Protein AF-M1ED60-F1 (afdb_monomer_lite)

pLDDT: mean 84.51, std 19.67, range [34.22, 98.5]

Secondary structure (DSSP, 8-state):
-HHHHHHHHHTT---S--TT-TT----PPSS--------------S---------STTTT-EEEEEE--BHHHHHHHHHHT-SEEEEEE--TTBTTTTS--GGG-TTSS---EEEE-TTHHHHHTT--

Sequence (128 aa):
MVCIDLVAQGQGRGAYDLGPFPACSFAPAGAPQAVRVGSVRKLDEDGDACTDSLPYVCTGYDLYVTREPCAMCAMALVHSRVQRVFYGAPSPDGALGTRFRIHARPDLNHRFQVFRGVLEAQCRRLDP

InterPro domains:
  IPR002125 Cytidine and deoxycytidylate deaminase domain [PF14437] (63-119)
  IPR002125 Cytidine and deoxycytidylate deaminase domain [PS51747] (1-115)
  IPR016193 Cytidine deaminase-like [SSF53927] (51-126)

Structure (mmCIF, N/CA/C/O backbone):
data_AF-M1ED60-F1
#
_entry.id   AF-M1ED60-F1
#
loop_
_atom_site.group_PDB
_atom_site.id
_atom_site.type_symbol
_atom_site.label_atom_id
_atom_site.label_alt_id
_atom_site.label_comp_id
_atom_site.label_asym_id
_atom_site.label_entity_id
_atom_site.label_seq_id
_atom_site.pdbx_PDB_ins_code
_atom_site.Cartn_x
_atom_site.Cartn_y
_atom_site.Cartn_z
_atom_site.occupancy
_atom_site.B_iso_or_equiv
_atom_site.auth_seq_id
_atom_site.auth_comp_id
_atom_site.auth_asym_id
_atom_site.auth_atom_id
_atom_site.pdbx_PDB_model_num
ATOM 1 N N . MET A 1 1 ? 3.589 5.787 -5.439 1.00 84.44 1 MET A N 1
ATOM 2 C CA . MET A 1 1 ? 3.413 5.688 -3.969 1.00 84.44 1 MET A CA 1
ATOM 3 C C . MET A 1 1 ? 4.778 5.897 -3.333 1.00 84.44 1 MET A C 1
ATOM 5 O O . MET A 1 1 ? 5.710 5.265 -3.811 1.00 84.44 1 MET A O 1
ATOM 9 N N . VAL A 1 2 ? 4.902 6.759 -2.315 1.00 93.06 2 VAL A N 1
ATOM 10 C CA . VAL A 1 2 ? 6.200 7.203 -1.751 1.00 93.06 2 VAL A CA 1
ATOM 11 C C . VAL A 1 2 ? 7.140 6.040 -1.417 1.00 93.06 2 VAL A C 1
ATOM 13 O O . VAL A 1 2 ? 8.275 6.034 -1.870 1.00 93.06 2 VAL A O 1
ATOM 16 N N . CYS A 1 3 ? 6.669 5.010 -0.708 1.00 93.12 3 CYS A N 1
ATOM 17 C CA . CYS A 1 3 ? 7.531 3.885 -0.326 1.00 93.12 3 CYS A CA 1
ATOM 18 C C . CYS A 1 3 ? 7.997 3.016 -1.507 1.00 93.12 3 CYS A C 1
ATOM 20 O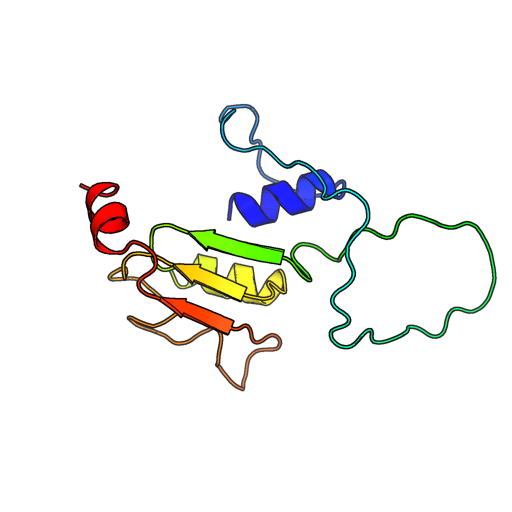 O . CYS A 1 3 ? 9.112 2.512 -1.467 1.00 93.12 3 CYS A O 1
ATOM 22 N N . ILE A 1 4 ? 7.193 2.861 -2.569 1.00 95.06 4 ILE A N 1
ATOM 23 C CA . ILE A 1 4 ? 7.623 2.128 -3.775 1.00 95.06 4 ILE A CA 1
ATOM 24 C C . ILE A 1 4 ? 8.729 2.908 -4.489 1.00 95.06 4 ILE A C 1
ATOM 26 O O . ILE A 1 4 ? 9.712 2.309 -4.912 1.00 95.06 4 ILE A O 1
ATOM 30 N N . ASP A 1 5 ? 8.578 4.232 -4.606 1.00 94.94 5 ASP A N 1
ATOM 31 C CA . ASP A 1 5 ? 9.588 5.068 -5.261 1.00 94.94 5 ASP A CA 1
ATOM 32 C C . ASP A 1 5 ? 10.882 5.126 -4.438 1.00 94.94 5 ASP A C 1
ATOM 34 O O . ASP A 1 5 ? 11.956 4.968 -5.000 1.00 94.94 5 ASP A O 1
ATOM 38 N N . LEU A 1 6 ? 10.787 5.205 -3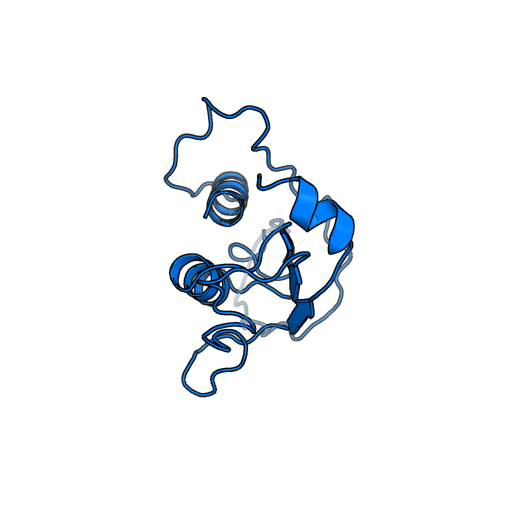.105 1.00 93.44 6 LEU A N 1
ATOM 39 C CA . LEU A 1 6 ? 11.931 5.107 -2.187 1.00 93.44 6 LEU A CA 1
ATOM 40 C C . LEU A 1 6 ? 12.730 3.809 -2.359 1.00 93.44 6 LEU A C 1
ATOM 42 O O . LEU A 1 6 ? 13.955 3.838 -2.453 1.00 93.44 6 LEU A O 1
ATOM 46 N N . VAL A 1 7 ? 12.042 2.665 -2.414 1.00 92.69 7 VAL A N 1
ATOM 47 C CA . VAL A 1 7 ? 12.695 1.368 -2.648 1.00 92.69 7 VAL A CA 1
ATOM 48 C C . VAL A 1 7 ? 13.332 1.335 -4.039 1.00 92.69 7 VAL A C 1
ATOM 50 O O . VAL A 1 7 ? 14.454 0.855 -4.187 1.00 92.69 7 VAL A O 1
ATOM 53 N N . ALA A 1 8 ? 12.657 1.887 -5.051 1.00 92.12 8 ALA A N 1
ATOM 54 C CA . ALA A 1 8 ? 13.208 1.995 -6.397 1.00 92.12 8 ALA A CA 1
ATOM 55 C C . ALA A 1 8 ? 14.470 2.881 -6.434 1.00 92.12 8 ALA A C 1
ATOM 57 O O . ALA A 1 8 ? 15.447 2.487 -7.065 1.00 92.12 8 ALA A O 1
ATOM 58 N N . GLN A 1 9 ? 14.498 4.009 -5.716 1.00 91.00 9 GLN A N 1
ATOM 59 C CA . GLN A 1 9 ? 15.684 4.866 -5.548 1.00 91.00 9 GLN A CA 1
ATOM 60 C C . GLN A 1 9 ? 16.849 4.125 -4.901 1.00 91.00 9 GLN A C 1
ATOM 62 O O . GLN A 1 9 ? 17.968 4.184 -5.409 1.00 91.00 9 GLN A O 1
ATOM 67 N N . GLY A 1 10 ? 16.577 3.324 -3.869 1.00 88.75 10 GLY A N 1
ATOM 68 C CA . GLY A 1 10 ? 17.569 2.431 -3.268 1.00 88.75 10 GLY A CA 1
ATOM 69 C C . GLY A 1 10 ? 18.152 1.378 -4.219 1.00 88.75 10 GLY A C 1
ATOM 70 O O . GLY A 1 10 ? 19.212 0.827 -3.942 1.00 88.75 10 GLY A O 1
ATOM 71 N N . GLN A 1 11 ? 17.483 1.113 -5.344 1.00 88.38 11 GLN A N 1
ATOM 72 C CA . GLN A 1 11 ? 17.899 0.179 -6.396 1.00 88.38 11 GLN A CA 1
ATOM 73 C C . GLN A 1 11 ? 18.418 0.905 -7.656 1.00 88.38 11 GLN A C 1
ATOM 75 O O . GLN A 1 11 ? 18.535 0.296 -8.720 1.00 88.38 11 GLN A O 1
ATOM 80 N N . GLY A 1 12 ? 18.695 2.213 -7.573 1.00 88.44 12 GLY A N 1
ATOM 81 C CA . GLY A 1 12 ? 19.171 3.024 -8.702 1.00 88.44 12 GLY A CA 1
ATOM 82 C C . GLY A 1 12 ? 18.094 3.367 -9.745 1.00 88.44 12 GLY A C 1
ATOM 83 O O . GLY A 1 12 ? 18.408 3.606 -10.914 1.00 88.44 12 GLY A O 1
ATOM 84 N N . ARG A 1 13 ? 16.815 3.342 -9.354 1.00 88.06 13 ARG A N 1
ATOM 85 C CA . ARG A 1 13 ? 15.625 3.703 -10.154 1.00 88.06 13 ARG A CA 1
ATOM 86 C C . ARG A 1 13 ? 14.804 4.783 -9.419 1.00 88.06 13 ARG A C 1
ATOM 88 O O . ARG A 1 13 ? 15.341 5.474 -8.572 1.00 88.06 13 ARG A O 1
ATOM 95 N N . GLY A 1 14 ? 13.520 4.951 -9.737 1.00 88.94 14 GLY A N 1
ATOM 96 C CA . GLY A 1 14 ? 12.641 5.950 -9.105 1.00 88.94 14 GLY A CA 1
ATOM 97 C C . GLY A 1 14 ? 12.495 7.227 -9.931 1.00 88.94 14 GLY A C 1
ATOM 98 O O . GLY A 1 14 ? 13.339 7.533 -10.772 1.00 88.94 14 GLY A O 1
ATOM 99 N N . ALA A 1 15 ? 11.377 7.924 -9.748 1.00 91.25 15 ALA A N 1
ATOM 100 C CA . ALA A 1 15 ? 11.005 9.063 -10.588 1.00 91.25 15 ALA A CA 1
ATOM 101 C C . ALA A 1 15 ? 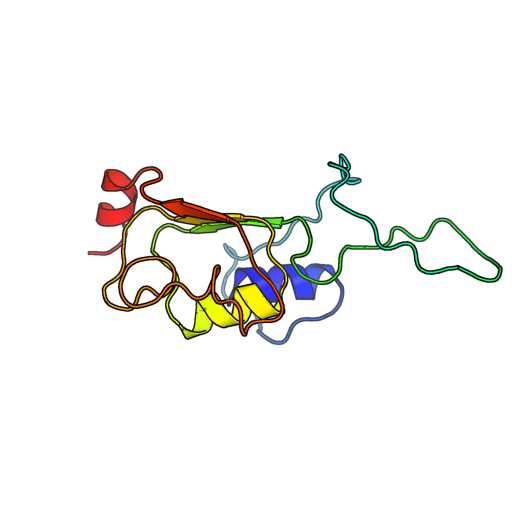10.674 10.335 -9.800 1.00 91.25 15 ALA A C 1
ATOM 103 O O . ALA A 1 15 ? 10.672 11.417 -10.384 1.00 91.25 15 ALA A O 1
ATOM 104 N N . TYR A 1 16 ? 10.353 10.226 -8.509 1.00 93.06 16 TYR A N 1
ATOM 105 C CA . TYR A 1 16 ? 9.886 11.361 -7.721 1.00 93.06 16 TYR A CA 1
ATOM 106 C C . TYR A 1 16 ? 11.026 11.997 -6.921 1.00 93.06 16 TYR A C 1
ATOM 108 O O . TYR A 1 16 ? 11.754 11.308 -6.212 1.00 93.06 16 TYR A O 1
ATOM 116 N N . ASP A 1 17 ? 11.157 13.321 -6.977 1.00 93.12 17 ASP A N 1
ATOM 117 C CA . ASP A 1 17 ? 12.121 14.035 -6.138 1.00 93.12 17 ASP A CA 1
ATOM 118 C C . ASP A 1 17 ? 11.628 14.100 -4.684 1.00 93.12 17 ASP A C 1
ATOM 120 O O . ASP A 1 17 ? 10.693 14.830 -4.346 1.00 93.12 17 ASP A O 1
ATOM 124 N N . LEU A 1 18 ? 12.258 13.302 -3.820 1.00 90.56 18 LEU A N 1
ATOM 125 C CA . LEU A 1 18 ? 11.965 13.243 -2.388 1.00 90.56 18 LEU A CA 1
ATOM 126 C C . LEU A 1 18 ? 12.831 14.198 -1.554 1.00 90.56 18 LEU A C 1
ATOM 128 O O . LEU A 1 18 ? 12.642 14.255 -0.341 1.00 90.56 18 LEU A O 1
ATOM 132 N N . GLY A 1 19 ? 13.725 14.980 -2.170 1.00 90.19 19 GLY A N 1
ATOM 133 C CA . GLY A 1 19 ? 14.575 15.960 -1.483 1.00 90.19 19 GLY A CA 1
ATOM 134 C C . GLY A 1 19 ? 13.818 16.932 -0.560 1.00 90.19 19 GLY A C 1
ATOM 135 O O . GLY A 1 19 ? 14.290 17.184 0.551 1.00 90.19 19 GLY A O 1
ATOM 136 N N . PRO A 1 20 ? 12.618 17.426 -0.931 1.00 95.88 20 PRO A N 1
ATOM 137 C CA . PRO A 1 20 ? 11.801 18.265 -0.051 1.00 95.88 20 PRO A CA 1
ATOM 138 C C . PRO A 1 20 ? 11.220 17.550 1.185 1.00 95.88 20 PRO A C 1
ATOM 140 O O . PRO A 1 20 ? 10.690 18.214 2.077 1.00 95.88 20 PRO A O 1
ATOM 143 N N . PHE A 1 21 ? 11.286 16.216 1.259 1.00 94.00 21 PHE A N 1
ATOM 144 C CA . PHE A 1 21 ? 10.624 15.399 2.280 1.00 94.00 21 PHE A CA 1
ATOM 145 C C . PHE A 1 21 ? 11.636 14.555 3.072 1.00 94.00 21 PHE A C 1
ATOM 147 O O . PHE A 1 21 ? 11.721 13.345 2.870 1.00 94.00 21 PHE A O 1
ATOM 154 N N . PRO A 1 22 ? 12.359 15.133 4.048 1.00 91.94 22 PRO A N 1
ATOM 155 C CA . PRO A 1 22 ? 13.442 14.439 4.758 1.00 91.94 22 PRO A CA 1
ATOM 156 C C . PRO A 1 22 ? 12.978 13.231 5.591 1.00 91.94 22 PRO A C 1
ATOM 158 O O . PRO A 1 22 ? 13.776 12.357 5.915 1.00 91.94 22 PRO A O 1
ATOM 161 N N . ALA A 1 23 ? 11.687 13.157 5.930 1.00 92.19 23 ALA A N 1
ATOM 162 C CA . ALA A 1 23 ? 11.095 11.991 6.589 1.00 92.19 23 ALA A CA 1
ATOM 163 C C . ALA A 1 23 ? 10.961 10.769 5.655 1.00 92.19 23 ALA A C 1
ATOM 165 O O . ALA A 1 23 ? 10.753 9.653 6.128 1.00 92.19 23 ALA A O 1
ATOM 166 N N . CYS A 1 24 ? 11.058 10.968 4.338 1.00 92.62 24 CYS A N 1
ATOM 167 C CA . CYS A 1 24 ? 11.040 9.909 3.339 1.00 92.62 24 CYS A CA 1
ATOM 168 C C . CYS A 1 24 ? 12.474 9.442 3.092 1.00 92.62 24 CYS A C 1
ATOM 170 O O . CYS A 1 24 ? 13.191 10.023 2.283 1.00 92.62 24 CYS A O 1
ATOM 172 N N . SER A 1 25 ? 12.897 8.388 3.782 1.00 90.25 25 SER A N 1
ATOM 173 C CA . SER A 1 25 ? 14.223 7.802 3.605 1.00 90.25 25 SER A CA 1
ATOM 174 C C . SER A 1 25 ? 14.134 6.299 3.376 1.00 90.25 25 SER A C 1
ATOM 176 O O . SER A 1 25 ? 13.168 5.636 3.762 1.00 90.25 25 SER A O 1
ATOM 178 N N . PHE A 1 26 ? 15.151 5.761 2.712 1.00 88.38 26 PHE A N 1
ATOM 179 C CA . PHE A 1 26 ? 15.305 4.333 2.494 1.00 88.38 26 PHE A CA 1
ATOM 180 C C . PHE A 1 26 ? 16.674 3.903 3.003 1.00 88.38 26 PHE A C 1
ATOM 182 O O . PHE A 1 26 ? 17.697 4.440 2.584 1.00 88.38 26 PHE A O 1
ATOM 189 N N . ALA A 1 27 ? 16.677 2.921 3.898 1.00 84.50 27 ALA A N 1
ATOM 190 C CA . ALA A 1 27 ? 17.874 2.192 4.272 1.00 84.50 27 ALA A CA 1
ATOM 191 C C . ALA A 1 27 ? 17.750 0.783 3.678 1.00 84.50 27 ALA A C 1
ATOM 193 O O . ALA A 1 27 ? 16.769 0.094 3.986 1.00 84.50 27 ALA A O 1
ATOM 194 N N . PRO A 1 28 ? 18.689 0.341 2.824 1.00 72.44 28 PRO A N 1
ATOM 195 C CA . PRO A 1 28 ? 18.692 -1.039 2.373 1.00 72.44 28 PRO A CA 1
ATOM 196 C C . PRO A 1 28 ? 18.822 -1.947 3.597 1.00 72.44 28 PRO A C 1
ATOM 198 O O . PRO A 1 28 ? 19.605 -1.678 4.512 1.00 72.44 28 PRO A O 1
ATOM 201 N N . ALA A 1 29 ? 18.026 -3.013 3.632 1.00 65.38 29 ALA A N 1
ATOM 202 C CA . ALA A 1 29 ? 18.222 -4.043 4.635 1.00 65.38 29 ALA A CA 1
ATOM 203 C C . ALA A 1 29 ? 19.632 -4.621 4.444 1.00 65.38 29 ALA A C 1
ATOM 205 O O . ALA A 1 29 ? 19.982 -5.027 3.336 1.00 65.38 29 ALA A O 1
ATOM 206 N N . GLY A 1 30 ? 20.439 -4.657 5.510 1.00 59.34 30 GLY A N 1
ATOM 207 C CA . GLY A 1 30 ? 21.642 -5.490 5.523 1.00 59.34 30 GLY A CA 1
ATOM 208 C C . GLY A 1 30 ? 21.266 -6.933 5.167 1.00 59.34 30 GLY A C 1
ATOM 209 O O . GLY A 1 30 ? 20.148 -7.342 5.477 1.00 59.34 30 GLY A O 1
ATOM 210 N N . ALA A 1 31 ? 22.173 -7.639 4.479 1.00 49.31 31 ALA A N 1
ATOM 211 C CA . ALA A 1 31 ? 22.026 -8.976 3.888 1.00 49.31 31 ALA A CA 1
ATOM 212 C C . ALA A 1 31 ? 20.753 -9.750 4.313 1.00 49.31 31 ALA A C 1
ATOM 214 O O . ALA A 1 31 ? 20.585 -10.057 5.498 1.00 49.31 31 ALA A O 1
ATOM 215 N N . PRO A 1 32 ? 19.855 -10.098 3.373 1.00 51.56 32 PRO A N 1
ATOM 216 C CA . PRO A 1 32 ? 18.532 -10.613 3.698 1.00 51.56 32 PRO A CA 1
ATOM 217 C C . PRO A 1 32 ? 18.616 -11.872 4.567 1.00 51.56 32 PRO A C 1
ATOM 219 O O . PRO A 1 32 ? 19.179 -12.892 4.162 1.00 51.56 32 PRO A O 1
ATOM 222 N N . GLN A 1 33 ? 17.977 -11.842 5.739 1.00 47.88 33 GLN A N 1
ATOM 223 C CA . GLN A 1 33 ? 17.638 -13.057 6.476 1.00 47.88 33 GLN A CA 1
ATOM 224 C C . GLN A 1 33 ? 16.533 -13.762 5.677 1.00 47.88 33 GLN A C 1
ATOM 226 O O . GLN A 1 33 ? 15.341 -13.520 5.852 1.00 47.88 33 GLN A O 1
ATOM 231 N N . ALA A 1 34 ? 16.959 -14.540 4.683 1.00 45.19 34 ALA A N 1
ATOM 232 C CA . ALA A 1 34 ? 16.112 -15.128 3.662 1.00 45.19 34 ALA A CA 1
ATOM 233 C C . ALA A 1 34 ? 15.048 -16.053 4.273 1.00 45.19 34 ALA A C 1
ATOM 235 O O . ALA A 1 34 ? 15.283 -17.242 4.495 1.00 45.19 34 ALA A O 1
ATOM 236 N N . VAL 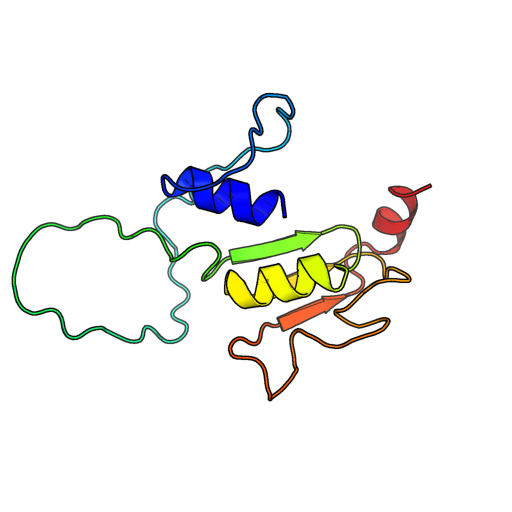A 1 35 ? 13.833 -15.540 4.470 1.00 45.97 35 VAL A N 1
ATOM 237 C CA . VAL A 1 35 ? 12.648 -16.395 4.522 1.00 45.97 35 VAL A CA 1
ATOM 238 C C . VAL A 1 35 ? 12.416 -16.886 3.095 1.00 45.97 35 VAL A C 1
ATOM 240 O O . VAL A 1 35 ? 11.965 -16.143 2.224 1.00 45.97 35 VAL A O 1
ATOM 243 N N . ARG A 1 36 ? 12.798 -18.141 2.831 1.00 46.25 36 ARG A N 1
ATOM 244 C CA . ARG A 1 36 ? 12.664 -18.794 1.522 1.00 46.25 36 ARG A CA 1
ATOM 245 C C . ARG A 1 36 ? 11.189 -18.982 1.161 1.00 46.25 36 ARG A C 1
ATOM 247 O O . ARG A 1 36 ? 10.611 -20.030 1.431 1.00 46.25 36 ARG A O 1
ATOM 254 N N . VAL A 1 37 ? 10.597 -18.000 0.489 1.00 42.38 37 VAL A N 1
ATOM 255 C CA . VAL A 1 37 ? 9.347 -18.189 -0.255 1.00 42.38 37 VAL A CA 1
ATOM 256 C C . VAL A 1 37 ? 9.698 -18.270 -1.738 1.00 42.38 37 VAL A C 1
ATOM 258 O O . VAL A 1 37 ? 10.001 -17.260 -2.360 1.00 42.38 37 VAL A O 1
ATOM 261 N N . GLY A 1 38 ? 9.713 -19.497 -2.271 1.00 45.69 38 GLY A N 1
ATOM 262 C CA . GLY A 1 38 ? 9.678 -19.807 -3.706 1.00 45.69 38 GLY A CA 1
ATOM 263 C C . GLY A 1 38 ? 10.599 -18.980 -4.609 1.00 45.69 38 GLY A C 1
ATOM 264 O O . GLY A 1 38 ? 10.116 -18.202 -5.425 1.00 45.69 38 GLY A O 1
ATOM 265 N N . SER A 1 39 ? 11.917 -19.179 -4.513 1.00 42.28 39 SER A N 1
ATOM 266 C CA . SER A 1 39 ? 12.842 -18.717 -5.556 1.00 42.28 39 SER A CA 1
ATOM 267 C C . SER A 1 39 ? 12.570 -19.514 -6.835 1.00 42.28 39 SER A C 1
ATOM 269 O O . SER A 1 39 ? 12.864 -20.708 -6.906 1.00 42.28 39 SER A O 1
ATOM 271 N N . VAL A 1 40 ? 11.994 -18.862 -7.846 1.00 42.81 40 VAL A N 1
ATOM 272 C CA . VAL A 1 40 ? 12.102 -19.334 -9.229 1.00 42.81 40 VAL A CA 1
ATOM 273 C C . VAL A 1 40 ? 13.562 -19.125 -9.614 1.00 42.81 40 VAL A C 1
ATOM 275 O O . VAL A 1 40 ? 13.980 -17.999 -9.878 1.00 42.81 40 VAL A O 1
ATOM 278 N N . ARG A 1 41 ? 14.359 -20.195 -9.562 1.00 40.69 41 ARG A N 1
ATOM 279 C CA . ARG A 1 41 ? 15.736 -20.169 -10.057 1.00 40.69 41 ARG A CA 1
ATOM 280 C C . ARG A 1 41 ? 15.681 -19.961 -11.564 1.00 40.69 41 ARG A C 1
ATOM 282 O O . ARG A 1 41 ? 15.086 -20.771 -12.274 1.00 40.69 41 ARG A O 1
ATOM 289 N N . LYS A 1 42 ? 16.283 -18.875 -12.039 1.00 38.72 42 LYS A N 1
ATOM 290 C CA . LYS A 1 42 ? 16.723 -18.802 -13.428 1.00 38.72 42 LYS A CA 1
ATOM 291 C C . LYS A 1 42 ? 17.875 -19.806 -13.554 1.00 38.72 42 LYS A C 1
ATOM 293 O O . LYS A 1 42 ? 18.684 -19.919 -12.639 1.00 38.72 42 LYS A O 1
ATOM 298 N N . LEU A 1 43 ? 17.868 -20.617 -14.608 1.00 41.91 43 LEU A N 1
ATOM 299 C CA . LEU A 1 43 ? 19.039 -21.408 -14.976 1.00 41.91 43 LEU A CA 1
ATOM 300 C C . LEU A 1 43 ? 20.091 -20.403 -15.450 1.00 41.91 43 LEU A C 1
ATOM 302 O O . LEU A 1 43 ? 19.917 -19.795 -16.504 1.00 41.91 43 LEU A O 1
ATOM 306 N N . ASP A 1 44 ? 21.092 -20.164 -14.611 1.00 45.31 44 ASP A N 1
ATOM 307 C CA . ASP A 1 44 ? 22.246 -19.338 -14.937 1.00 45.31 44 ASP A CA 1
ATOM 308 C C . ASP A 1 44 ? 23.226 -20.199 -15.749 1.00 45.31 44 ASP A C 1
ATOM 310 O O . ASP A 1 44 ? 23.692 -21.229 -15.258 1.00 45.31 44 ASP A O 1
ATOM 314 N N . GLU A 1 45 ? 23.516 -19.798 -16.989 1.00 45.25 45 GLU A N 1
ATOM 315 C CA . GLU A 1 45 ? 24.728 -20.224 -17.694 1.00 45.25 45 GLU A CA 1
ATOM 316 C C . GLU A 1 45 ? 25.816 -19.166 -17.453 1.00 45.25 45 GLU A C 1
ATOM 318 O O . GLU A 1 45 ? 25.648 -17.996 -17.789 1.00 45.25 45 GLU A O 1
ATOM 323 N N . ASP A 1 46 ? 26.891 -19.638 -16.817 1.00 39.72 46 ASP A N 1
ATOM 324 C CA . ASP A 1 46 ? 28.273 -19.153 -16.794 1.00 39.72 46 ASP A CA 1
ATOM 325 C C . ASP A 1 46 ? 28.591 -17.697 -16.393 1.00 39.72 46 ASP A C 1
ATOM 327 O O . ASP A 1 46 ? 28.589 -16.773 -17.201 1.00 39.72 46 ASP A O 1
ATOM 331 N N . GLY A 1 47 ? 29.113 -17.566 -15.165 1.00 42.44 47 GLY A N 1
ATOM 332 C CA . GLY A 1 47 ? 30.313 -16.762 -14.906 1.00 42.44 47 GLY A CA 1
ATOM 333 C C . GLY A 1 47 ? 30.136 -15.391 -14.238 1.00 42.44 47 GLY A C 1
ATOM 334 O O . GLY A 1 47 ? 29.597 -14.463 -14.824 1.00 42.44 47 GLY A O 1
ATOM 335 N N . ASP A 1 48 ? 30.782 -15.277 -13.072 1.00 34.22 48 ASP A N 1
ATOM 336 C CA . ASP A 1 48 ? 31.297 -14.067 -12.404 1.00 34.22 48 ASP A CA 1
ATOM 337 C C . ASP A 1 48 ? 30.537 -13.544 -11.166 1.00 34.22 48 ASP A C 1
ATOM 339 O O . ASP A 1 48 ? 29.325 -13.370 -11.158 1.00 34.22 48 ASP A O 1
ATOM 343 N N . ALA A 1 49 ? 31.339 -13.346 -10.115 1.00 40.28 49 ALA A N 1
ATOM 344 C CA . ALA A 1 49 ? 31.158 -12.664 -8.834 1.00 40.28 49 ALA A CA 1
ATOM 345 C C . ALA A 1 49 ? 29.778 -12.649 -8.132 1.00 40.28 49 ALA A C 1
ATOM 347 O O . ALA A 1 49 ? 28.744 -12.279 -8.676 1.00 40.28 49 ALA A O 1
ATOM 348 N N . CYS A 1 50 ? 29.812 -12.923 -6.821 1.00 47.00 50 CYS A N 1
ATOM 349 C CA . CYS A 1 50 ? 28.776 -12.609 -5.831 1.00 47.00 50 CYS A CA 1
ATOM 350 C C . CYS A 1 50 ? 28.326 -11.137 -5.939 1.00 47.00 50 CYS A C 1
ATOM 352 O O . CYS A 1 50 ? 28.822 -10.264 -5.228 1.00 47.00 50 CYS A O 1
ATOM 354 N N . THR A 1 51 ? 27.410 -10.852 -6.860 1.00 49.75 51 THR A N 1
ATOM 355 C CA . THR A 1 51 ? 26.791 -9.541 -6.992 1.00 49.75 51 THR A CA 1
ATOM 356 C C . THR A 1 51 ? 25.550 -9.603 -6.125 1.00 49.75 51 THR A C 1
ATOM 358 O O . THR A 1 51 ? 24.641 -10.386 -6.392 1.00 49.75 51 THR A O 1
ATOM 361 N N . ASP A 1 52 ? 25.567 -8.839 -5.040 1.00 58.00 52 ASP A N 1
ATOM 362 C CA . ASP A 1 52 ? 24.477 -8.656 -4.086 1.00 58.00 52 ASP A CA 1
ATOM 363 C C . ASP A 1 52 ? 23.190 -8.254 -4.834 1.00 58.00 52 ASP A C 1
ATOM 365 O O . ASP A 1 52 ? 22.957 -7.087 -5.153 1.00 58.00 52 ASP A O 1
ATOM 369 N N . SER A 1 53 ? 22.398 -9.246 -5.253 1.00 69.88 53 SER A N 1
ATOM 370 C CA . SER A 1 53 ? 21.248 -9.033 -6.126 1.00 69.88 53 SER A CA 1
ATOM 371 C C . SER A 1 53 ? 20.109 -8.447 -5.299 1.00 69.88 53 SER A C 1
ATOM 373 O O . SER A 1 53 ? 19.360 -9.181 -4.646 1.00 69.88 53 SER A O 1
ATOM 375 N N . LEU A 1 54 ? 19.983 -7.120 -5.311 1.00 72.62 54 LEU A N 1
ATOM 376 C CA . LEU A 1 54 ? 18.852 -6.436 -4.692 1.00 72.62 54 LEU A CA 1
ATOM 377 C C . LEU A 1 54 ? 17.527 -7.009 -5.237 1.00 72.62 54 LEU A C 1
ATOM 379 O O . LEU A 1 54 ? 17.422 -7.315 -6.431 1.00 72.62 54 LEU A O 1
ATOM 383 N N . PRO A 1 55 ? 16.502 -7.174 -4.384 1.00 83.44 55 PRO A N 1
ATOM 384 C CA . PRO A 1 55 ? 15.220 -7.719 -4.808 1.00 83.44 55 PRO A CA 1
ATOM 385 C C . PRO A 1 55 ? 14.554 -6.810 -5.845 1.00 83.44 55 PRO A C 1
ATOM 387 O O . PRO A 1 55 ? 14.732 -5.597 -5.836 1.00 83.44 55 PRO A O 1
ATOM 390 N N . TYR A 1 56 ? 13.727 -7.385 -6.721 1.00 84.94 56 TYR A N 1
ATOM 391 C CA . TYR A 1 56 ? 12.951 -6.597 -7.680 1.00 84.94 56 TYR A CA 1
ATOM 392 C C . TYR A 1 56 ? 11.929 -5.712 -6.952 1.00 84.94 56 TYR A C 1
ATOM 394 O O . TYR A 1 56 ? 10.926 -6.219 -6.436 1.00 84.94 56 TYR A O 1
ATOM 402 N N . VAL A 1 57 ? 12.165 -4.397 -6.932 1.00 90.88 57 VAL A N 1
ATOM 403 C CA . VAL A 1 57 ? 11.296 -3.388 -6.306 1.00 90.88 57 VAL A CA 1
ATOM 404 C C . VAL A 1 57 ? 10.928 -3.818 -4.877 1.00 90.88 57 VAL A C 1
ATOM 406 O O . VAL A 1 57 ? 11.822 -3.998 -4.058 1.00 90.88 57 VAL A O 1
ATOM 409 N N . CYS A 1 58 ? 9.650 -4.046 -4.559 1.00 93.56 58 CYS A N 1
ATOM 410 C CA . CYS A 1 58 ? 9.192 -4.366 -3.205 1.00 93.56 58 CYS A CA 1
ATOM 411 C C . CYS A 1 58 ? 9.035 -5.875 -2.954 1.00 93.56 58 CYS A C 1
ATOM 413 O O . CYS A 1 58 ? 8.328 -6.272 -2.024 1.00 93.56 58 CYS A O 1
ATOM 415 N N . THR A 1 59 ? 9.670 -6.729 -3.759 1.00 92.56 59 THR A N 1
ATOM 416 C CA . THR A 1 59 ? 9.609 -8.182 -3.553 1.00 92.56 59 THR A CA 1
ATOM 417 C C . THR A 1 59 ? 10.203 -8.547 -2.190 1.00 92.56 59 THR A C 1
ATOM 419 O O . THR A 1 59 ? 11.348 -8.213 -1.902 1.00 92.56 59 THR A O 1
ATOM 422 N N . GLY A 1 60 ? 9.423 -9.234 -1.349 1.00 89.62 60 GLY A N 1
ATOM 423 C CA . GLY A 1 60 ? 9.835 -9.623 0.009 1.00 89.62 60 GLY A CA 1
ATOM 424 C C . GLY A 1 60 ? 9.707 -8.521 1.068 1.00 89.62 60 GLY A C 1
ATOM 425 O O . GLY A 1 60 ? 10.084 -8.746 2.212 1.00 89.62 60 GLY A O 1
ATOM 426 N N . TYR A 1 61 ? 9.171 -7.349 0.712 1.00 93.06 61 TYR A N 1
ATOM 427 C CA . TYR A 1 61 ? 8.899 -6.279 1.670 1.00 93.06 61 TYR A CA 1
ATOM 428 C C . TYR A 1 61 ? 7.495 -6.386 2.261 1.00 93.06 61 TYR A C 1
ATOM 430 O O . TYR A 1 61 ? 6.531 -6.755 1.579 1.00 93.06 61 TYR A O 1
ATOM 438 N N . ASP A 1 62 ? 7.386 -5.943 3.512 1.00 96.25 62 ASP A N 1
ATOM 439 C CA . ASP A 1 62 ? 6.122 -5.720 4.199 1.00 96.25 62 ASP A CA 1
ATOM 440 C C . ASP A 1 62 ? 5.834 -4.227 4.302 1.00 96.25 62 ASP A C 1
ATOM 442 O O . ASP A 1 62 ? 6.688 -3.438 4.709 1.00 96.25 62 ASP A O 1
ATOM 446 N N . LEU A 1 63 ? 4.611 -3.839 3.959 1.00 96.56 63 LEU A N 1
ATOM 447 C CA . LEU A 1 63 ? 4.157 -2.463 4.078 1.00 96.56 63 LEU A CA 1
ATOM 448 C C . LEU A 1 63 ? 3.323 -2.281 5.342 1.00 96.56 63 LEU A C 1
ATOM 450 O O . LEU A 1 63 ? 2.310 -2.954 5.513 1.00 96.56 63 LEU A O 1
ATOM 454 N N . TYR A 1 64 ? 3.685 -1.290 6.152 1.00 97.00 64 TYR A N 1
ATOM 455 C CA . TYR A 1 64 ? 2.871 -0.791 7.256 1.00 97.00 64 TYR A CA 1
ATOM 456 C C . TYR A 1 64 ? 2.366 0.604 6.901 1.00 97.00 64 TYR A C 1
ATOM 458 O O . TYR A 1 64 ? 3.151 1.486 6.558 1.00 97.00 64 TYR A O 1
ATOM 466 N N . VAL A 1 65 ? 1.052 0.806 6.953 1.00 96.88 65 VAL A N 1
ATOM 467 C CA . VAL A 1 65 ? 0.419 2.080 6.605 1.00 96.88 65 VAL A CA 1
ATOM 468 C C . VAL A 1 65 ? -0.713 2.393 7.578 1.00 96.88 65 VAL A C 1
ATOM 470 O O . VAL A 1 65 ? -1.422 1.512 8.048 1.00 96.88 65 VAL A O 1
ATOM 473 N N . THR A 1 66 ? -0.899 3.658 7.930 1.00 96.56 66 THR A N 1
ATOM 474 C CA . THR A 1 66 ? -1.906 4.044 8.931 1.00 96.56 66 THR A CA 1
ATOM 475 C C . THR A 1 66 ? -3.333 3.927 8.397 1.00 96.56 66 THR A C 1
ATOM 477 O O . THR A 1 66 ? -4.232 3.539 9.142 1.00 96.56 66 THR A O 1
ATOM 480 N N . ARG A 1 67 ? -3.547 4.200 7.105 1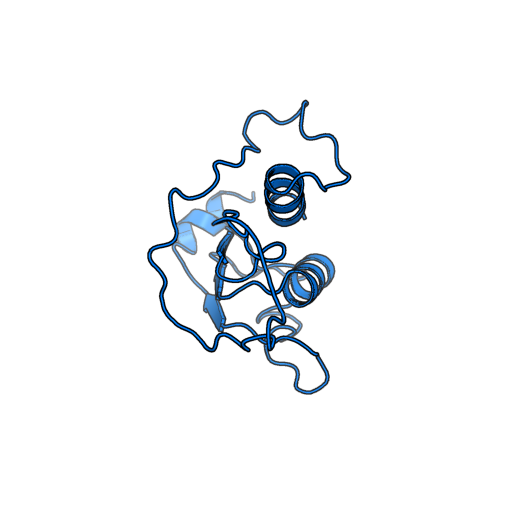.00 95.88 67 ARG A N 1
ATOM 481 C CA . ARG A 1 67 ? -4.847 4.099 6.429 1.00 95.88 67 ARG A CA 1
ATOM 482 C C . ARG A 1 67 ? -4.858 3.051 5.331 1.00 95.88 67 ARG A C 1
ATOM 484 O O . ARG A 1 67 ? -3.847 2.792 4.684 1.00 95.88 67 ARG A O 1
ATOM 491 N N . GLU A 1 68 ? -6.033 2.485 5.093 1.00 97.75 68 GLU A N 1
ATOM 492 C CA . GLU A 1 68 ? -6.251 1.548 4.000 1.00 97.75 68 GLU A CA 1
ATOM 493 C C . GLU A 1 68 ? -5.888 2.175 2.634 1.00 97.75 68 GLU A C 1
ATOM 495 O O . GLU A 1 68 ? -6.412 3.239 2.289 1.00 97.75 68 GLU A O 1
ATOM 500 N N . PRO A 1 69 ? -5.030 1.517 1.830 1.00 97.69 69 PRO A N 1
ATOM 501 C CA . PRO A 1 69 ? -4.674 1.971 0.489 1.00 97.69 69 PRO A CA 1
ATOM 502 C C . PRO A 1 69 ? -5.884 2.097 -0.441 1.00 97.69 69 PRO A C 1
ATOM 504 O O . PRO A 1 69 ? -6.693 1.173 -0.551 1.00 97.69 69 PRO A O 1
ATOM 507 N N . CYS A 1 70 ? -5.967 3.213 -1.169 1.00 97.31 70 CYS A N 1
ATOM 508 C CA . CYS A 1 70 ? -6.956 3.402 -2.230 1.00 97.31 70 CYS A CA 1
ATOM 509 C C . CYS A 1 70 ? -6.655 2.531 -3.462 1.00 97.31 70 CYS A C 1
ATOM 511 O O . CYS A 1 70 ? -5.606 1.889 -3.537 1.00 97.31 70 CYS A O 1
ATOM 513 N N . ALA A 1 71 ? -7.542 2.539 -4.462 1.00 97.44 71 ALA A N 1
ATOM 514 C CA . ALA A 1 71 ? -7.390 1.726 -5.676 1.00 97.44 71 ALA A CA 1
ATOM 515 C C . ALA A 1 71 ? -6.047 1.948 -6.400 1.00 97.44 71 ALA A C 1
ATOM 517 O O . ALA A 1 71 ? -5.396 0.979 -6.790 1.00 97.44 71 ALA A O 1
ATOM 518 N N . MET A 1 72 ? -5.593 3.203 -6.509 1.00 97.44 72 MET A N 1
ATOM 519 C CA . MET A 1 72 ? -4.298 3.537 -7.115 1.00 97.44 72 MET A CA 1
ATOM 520 C C . MET A 1 72 ? -3.136 2.898 -6.343 1.00 97.44 72 MET A C 1
ATOM 522 O O . MET A 1 72 ? -2.286 2.230 -6.931 1.00 97.44 72 MET A O 1
ATOM 526 N N . CYS A 1 73 ? -3.106 3.069 -5.020 1.00 97.38 73 CYS A N 1
ATOM 527 C CA . CYS A 1 73 ? -2.044 2.523 -4.177 1.00 97.38 73 CYS A CA 1
ATOM 528 C C . CYS A 1 73 ? -2.080 0.989 -4.138 1.00 97.38 73 CYS A C 1
ATOM 530 O O . CYS A 1 73 ? -1.037 0.346 -4.221 1.00 97.38 73 CYS A O 1
ATOM 532 N N . ALA A 1 74 ? -3.270 0.394 -4.070 1.00 97.75 74 ALA A N 1
ATOM 533 C CA . ALA A 1 74 ? -3.450 -1.050 -4.093 1.00 97.75 74 ALA A CA 1
ATOM 534 C C . ALA A 1 74 ? -2.970 -1.676 -5.414 1.00 97.75 74 ALA A C 1
ATOM 536 O O . ALA A 1 74 ? -2.282 -2.693 -5.378 1.00 97.75 74 ALA A O 1
ATOM 537 N N . MET A 1 75 ? -3.246 -1.060 -6.570 1.00 97.69 75 MET A N 1
ATOM 538 C CA . MET A 1 75 ? -2.695 -1.531 -7.849 1.00 97.69 75 MET A CA 1
ATOM 539 C C . MET A 1 75 ? -1.182 -1.328 -7.943 1.00 97.69 75 MET A C 1
ATOM 541 O O . MET A 1 75 ? -0.481 -2.211 -8.435 1.00 97.69 75 MET A O 1
ATOM 545 N N . ALA A 1 76 ? -0.648 -0.221 -7.419 1.00 97.06 76 ALA A N 1
ATOM 546 C CA . ALA A 1 76 ? 0.800 -0.023 -7.356 1.00 97.06 76 ALA A CA 1
ATOM 547 C C . ALA A 1 76 ? 1.494 -1.145 -6.558 1.00 97.06 76 ALA A C 1
ATOM 549 O O . ALA A 1 76 ? 2.548 -1.621 -6.970 1.00 97.06 76 ALA A O 1
ATOM 550 N N . LEU A 1 77 ? 0.871 -1.619 -5.473 1.00 97.50 77 LEU A N 1
ATOM 551 C CA . LEU A 1 77 ? 1.360 -2.740 -4.660 1.00 97.50 77 LEU A CA 1
ATOM 552 C C . LEU A 1 77 ? 1.335 -4.087 -5.391 1.00 97.50 77 LEU A C 1
ATOM 554 O O . LEU A 1 77 ? 2.245 -4.900 -5.220 1.00 97.50 77 LEU A O 1
ATOM 558 N N . VAL A 1 78 ? 0.325 -4.318 -6.236 1.00 97.38 78 VAL A N 1
ATOM 559 C CA . VAL A 1 78 ? 0.291 -5.481 -7.139 1.00 97.38 78 VAL A CA 1
ATOM 560 C C . VAL A 1 78 ? 1.486 -5.434 -8.096 1.00 97.38 78 VAL A C 1
ATOM 562 O O . VAL A 1 78 ? 2.191 -6.430 -8.246 1.00 97.38 78 VAL A O 1
ATOM 565 N N . HIS A 1 79 ? 1.755 -4.276 -8.705 1.00 96.00 79 HIS A N 1
ATOM 566 C CA . HIS A 1 79 ? 2.860 -4.115 -9.654 1.00 96.00 79 HIS A CA 1
ATOM 567 C C . HIS A 1 79 ? 4.250 -4.159 -9.000 1.00 96.00 79 HIS A C 1
ATOM 569 O O . HIS A 1 79 ? 5.186 -4.657 -9.623 1.00 96.00 79 HIS A O 1
ATOM 575 N N . SER A 1 80 ? 4.392 -3.706 -7.750 1.00 95.38 80 SER A N 1
ATOM 576 C CA . SER A 1 80 ? 5.667 -3.742 -7.017 1.00 95.38 80 SER A CA 1
ATOM 577 C C . SER A 1 80 ? 5.961 -5.073 -6.317 1.00 95.38 80 SER A C 1
ATOM 579 O O . SER A 1 80 ? 7.040 -5.227 -5.748 1.00 95.38 80 SER A O 1
ATOM 581 N N . ARG A 1 81 ? 5.026 -6.031 -6.370 1.00 96.00 81 ARG A N 1
ATOM 582 C CA . ARG A 1 81 ? 5.131 -7.375 -5.777 1.00 96.00 81 ARG A CA 1
ATOM 583 C C . ARG A 1 81 ? 5.373 -7.401 -4.264 1.00 96.00 81 ARG A C 1
ATOM 585 O O . ARG A 1 81 ? 6.106 -8.253 -3.764 1.00 96.00 81 ARG A O 1
ATOM 592 N N . VAL A 1 82 ? 4.715 -6.500 -3.531 1.00 95.94 82 VAL A N 1
ATOM 593 C CA . VAL A 1 82 ? 4.754 -6.488 -2.056 1.00 95.94 82 VAL A CA 1
ATOM 594 C C . VAL A 1 82 ? 4.345 -7.847 -1.475 1.00 95.94 82 VAL A C 1
ATOM 596 O O . VAL A 1 82 ? 3.471 -8.521 -2.026 1.00 95.94 82 VAL A O 1
ATOM 599 N N . GLN A 1 83 ? 4.940 -8.261 -0.356 1.00 95.94 83 GLN A N 1
ATOM 600 C CA . GLN A 1 83 ? 4.619 -9.547 0.263 1.00 95.94 83 GLN A CA 1
ATOM 601 C C . GLN A 1 83 ? 3.372 -9.461 1.150 1.00 95.94 83 GLN A C 1
ATOM 603 O O . GLN A 1 83 ? 2.447 -10.273 1.024 1.00 95.94 83 GLN A O 1
ATOM 608 N N . ARG A 1 84 ? 3.348 -8.483 2.062 1.00 97.69 84 ARG A N 1
ATOM 609 C CA . ARG A 1 84 ? 2.264 -8.289 3.033 1.00 97.69 84 ARG A CA 1
ATOM 610 C C . ARG A 1 84 ? 1.978 -6.810 3.235 1.00 97.69 84 ARG A C 1
ATOM 612 O O . ARG A 1 84 ? 2.871 -5.973 3.141 1.00 97.69 84 ARG A O 1
ATOM 619 N N . VAL A 1 85 ? 0.724 -6.498 3.538 1.00 98.31 85 VAL A N 1
ATOM 620 C CA . VAL A 1 85 ? 0.280 -5.142 3.859 1.00 98.31 85 VAL A CA 1
ATOM 621 C C . VAL A 1 85 ? -0.474 -5.158 5.178 1.00 98.31 85 VAL A C 1
ATOM 623 O O . VAL A 1 85 ? -1.443 -5.895 5.342 1.00 98.31 85 VAL A O 1
ATOM 626 N N . PHE A 1 86 ? -0.044 -4.308 6.095 1.00 98.50 86 PHE A N 1
ATOM 627 C CA . PHE A 1 86 ? -0.651 -4.066 7.391 1.00 98.50 86 PHE A CA 1
ATOM 628 C C . PHE A 1 86 ? -1.209 -2.648 7.387 1.00 98.50 86 PHE A C 1
ATOM 630 O O . PHE A 1 86 ? -0.455 -1.694 7.179 1.00 98.50 86 PHE A O 1
ATOM 637 N N . TYR A 1 87 ? -2.516 -2.499 7.604 1.00 97.88 87 TYR A N 1
ATOM 638 C CA . TYR A 1 87 ? -3.128 -1.181 7.733 1.00 97.88 87 TYR A CA 1
ATOM 639 C C . TYR A 1 87 ? -3.928 -1.009 9.021 1.00 97.88 87 TYR A C 1
ATOM 641 O O . TYR A 1 87 ? -4.522 -1.958 9.542 1.00 97.88 87 TYR A O 1
ATOM 649 N N . GLY A 1 88 ? -3.930 0.220 9.536 1.00 97.50 88 GLY A N 1
ATOM 650 C CA . GLY A 1 88 ? -4.612 0.563 10.779 1.00 97.50 88 GLY A CA 1
ATOM 651 C C . GLY A 1 88 ? -6.100 0.811 10.598 1.00 97.50 88 GLY A C 1
ATOM 652 O O . GLY A 1 88 ? -6.917 -0.027 10.971 1.00 97.50 88 GLY A O 1
ATOM 653 N N . ALA A 1 89 ? -6.456 1.959 10.026 1.00 96.81 89 ALA A N 1
ATOM 654 C CA . ALA A 1 89 ? -7.840 2.387 9.860 1.00 96.81 89 ALA A CA 1
ATOM 655 C C . ALA A 1 89 ? -8.369 2.116 8.438 1.00 96.81 89 ALA A C 1
ATOM 657 O O . ALA A 1 89 ? -7.634 2.329 7.467 1.00 96.81 89 ALA A O 1
ATOM 658 N N . PRO A 1 90 ? -9.635 1.682 8.281 1.00 96.31 90 PRO A N 1
ATOM 659 C CA . PRO A 1 90 ? -10.279 1.628 6.971 1.00 96.31 90 PRO A CA 1
ATOM 660 C C . PRO A 1 90 ? -10.409 3.036 6.374 1.00 96.31 90 PRO A C 1
ATOM 662 O O . PRO A 1 90 ? -10.497 4.026 7.102 1.00 96.31 90 PRO A O 1
ATOM 665 N N . SER A 1 91 ? -10.437 3.122 5.047 1.00 95.31 91 SER A N 1
ATOM 666 C CA . SER A 1 91 ? -10.616 4.378 4.308 1.00 95.31 91 SER A CA 1
ATOM 667 C C . SER A 1 91 ? -11.866 4.284 3.432 1.00 95.31 91 SER A C 1
ATOM 669 O O . SER A 1 91 ? -12.066 3.225 2.836 1.00 95.31 91 SER A O 1
ATOM 671 N N . PRO A 1 92 ? -12.683 5.349 3.280 1.00 94.75 92 PRO A N 1
ATOM 672 C CA . PRO A 1 92 ? -13.854 5.333 2.398 1.00 94.75 92 PRO A CA 1
ATOM 673 C C . PRO A 1 92 ? -13.532 4.899 0.963 1.00 94.75 92 PRO A C 1
ATOM 675 O O . PRO A 1 92 ? -14.324 4.192 0.348 1.00 94.75 92 PRO A O 1
ATOM 678 N N . ASP A 1 93 ? -12.343 5.256 0.463 1.00 95.50 93 ASP A N 1
ATOM 679 C CA . ASP A 1 93 ? -11.832 4.881 -0.865 1.00 95.50 93 ASP A CA 1
ATOM 680 C C . ASP A 1 93 ? -10.896 3.668 -0.851 1.00 95.50 93 ASP A C 1
ATOM 682 O O . ASP A 1 93 ? -10.208 3.378 -1.834 1.00 95.50 93 ASP A O 1
ATOM 686 N N . GLY A 1 94 ? -10.867 2.949 0.269 1.00 97.06 94 GLY A N 1
ATOM 687 C CA . GLY A 1 94 ? -10.028 1.786 0.493 1.00 97.06 94 GLY A CA 1
ATOM 688 C C . GLY A 1 94 ? -10.324 0.644 -0.480 1.00 97.06 94 GLY A C 1
ATOM 689 O O . GLY A 1 94 ? -11.478 0.317 -0.765 1.00 97.06 94 GLY A O 1
ATOM 690 N N . ALA A 1 95 ? -9.268 0.023 -1.000 1.00 98.12 95 ALA A N 1
ATOM 691 C CA . ALA A 1 95 ? -9.350 -1.015 -2.025 1.00 98.12 95 ALA A CA 1
ATOM 692 C C . ALA A 1 95 ? -8.796 -2.381 -1.583 1.00 98.12 95 ALA A C 1
ATOM 694 O O . ALA A 1 95 ? -8.633 -3.287 -2.413 1.00 98.12 95 ALA A O 1
ATOM 695 N N . LEU A 1 96 ? -8.500 -2.537 -0.290 1.00 97.50 96 LEU A N 1
ATOM 696 C CA . LEU A 1 96 ? -8.021 -3.793 0.283 1.00 97.50 96 LEU A CA 1
ATOM 697 C C . LEU A 1 96 ? -9.090 -4.516 1.112 1.00 97.50 96 LEU A C 1
ATOM 699 O O . LEU A 1 96 ? -8.990 -5.725 1.291 1.00 97.50 96 LEU A O 1
ATOM 703 N N . GLY A 1 97 ? -10.124 -3.820 1.570 1.00 94.62 97 GLY A N 1
ATOM 704 C CA . GLY A 1 97 ? -11.241 -4.393 2.309 1.00 94.62 97 GLY A CA 1
ATOM 705 C C . GLY A 1 97 ? -12.519 -3.554 2.298 1.00 94.62 97 GLY A C 1
ATOM 706 O O . GLY A 1 97 ? -13.577 -4.144 2.508 1.00 94.62 97 GLY A O 1
ATOM 707 N N . THR A 1 98 ? -12.446 -2.239 2.042 1.00 95.88 98 THR A N 1
ATOM 708 C CA . THR A 1 98 ? -13.622 -1.349 2.074 1.00 95.88 98 THR A CA 1
ATOM 709 C C . THR A 1 98 ? -14.462 -1.433 0.796 1.00 95.88 98 THR A C 1
ATOM 711 O O . THR A 1 98 ? -15.547 -2.009 0.820 1.00 95.88 98 THR A O 1
ATOM 714 N N . ARG A 1 99 ? -13.989 -0.891 -0.335 1.00 96.62 99 ARG A N 1
ATOM 715 C CA . ARG A 1 99 ? -14.728 -0.915 -1.616 1.00 96.62 99 ARG A CA 1
ATOM 716 C C . ARG A 1 99 ? -14.357 -2.116 -2.478 1.00 96.62 99 ARG A C 1
ATOM 718 O O . ARG A 1 99 ? -15.199 -2.664 -3.183 1.00 96.62 99 ARG A O 1
ATOM 725 N N . PHE A 1 100 ? -13.089 -2.517 -2.430 1.00 95.75 100 PHE A N 1
ATOM 726 C CA . PHE A 1 100 ? -12.534 -3.571 -3.275 1.00 95.75 100 PHE A CA 1
ATOM 727 C C . PHE A 1 100 ? -11.677 -4.541 -2.465 1.00 95.75 100 PHE A C 1
ATOM 729 O O . PHE A 1 100 ? -11.333 -4.294 -1.311 1.00 95.75 100 PHE A O 1
ATOM 736 N N . ARG A 1 101 ? -11.299 -5.651 -3.104 1.00 96.81 101 ARG A N 1
ATOM 737 C CA . ARG A 1 101 ? -10.315 -6.613 -2.591 1.00 96.81 101 ARG A CA 1
ATOM 738 C C . ARG A 1 101 ? -9.246 -6.880 -3.646 1.00 96.81 101 ARG A C 1
ATOM 740 O O . ARG A 1 101 ? -9.090 -8.006 -4.110 1.00 96.81 101 ARG A O 1
ATOM 747 N N . ILE A 1 102 ? -8.537 -5.823 -4.056 1.00 97.81 102 ILE A N 1
ATOM 748 C CA . ILE A 1 102 ? -7.559 -5.881 -5.159 1.00 97.81 102 ILE A CA 1
ATOM 749 C C . ILE A 1 102 ? -6.490 -6.952 -4.908 1.00 97.81 102 ILE A C 1
ATOM 751 O O . ILE A 1 102 ? -6.208 -7.756 -5.788 1.00 97.81 102 ILE A O 1
ATOM 755 N N . HIS A 1 103 ? -5.985 -7.035 -3.678 1.00 97.81 103 HIS A N 1
ATOM 756 C CA . HIS A 1 103 ? -4.958 -7.993 -3.254 1.00 97.81 103 HIS A CA 1
ATOM 757 C C . HIS A 1 103 ? -5.297 -9.481 -3.475 1.00 97.81 103 HIS A C 1
ATOM 759 O O . HIS A 1 103 ? -4.387 -10.308 -3.495 1.00 97.81 103 HIS A O 1
ATOM 765 N N . ALA A 1 104 ? -6.580 -9.832 -3.620 1.00 96.88 104 ALA A N 1
ATOM 766 C CA . ALA A 1 104 ? -7.060 -11.212 -3.720 1.00 96.88 104 ALA A CA 1
ATOM 767 C C . ALA A 1 104 ? -7.768 -11.522 -5.051 1.00 96.88 104 ALA A C 1
ATOM 769 O O . ALA A 1 104 ? -8.319 -12.613 -5.214 1.00 96.88 104 ALA A O 1
ATOM 770 N N . ARG A 1 105 ? -7.782 -10.583 -6.005 1.00 97.06 105 ARG A N 1
ATOM 771 C CA . ARG A 1 105 ? -8.472 -10.784 -7.282 1.00 97.06 105 ARG A CA 1
ATOM 772 C C . ARG A 1 105 ? -7.790 -11.876 -8.123 1.00 97.06 105 ARG A C 1
ATOM 774 O O . ARG A 1 105 ? -6.571 -11.831 -8.291 1.00 97.06 105 ARG A O 1
ATOM 781 N N . PRO A 1 106 ? -8.543 -12.858 -8.653 1.00 96.19 106 PRO A N 1
ATOM 782 C CA . PRO A 1 106 ? -7.969 -13.981 -9.394 1.00 96.19 106 PRO A CA 1
ATOM 783 C C . PRO A 1 106 ? -7.461 -13.597 -10.789 1.00 96.19 106 PRO A C 1
ATOM 785 O O . PRO A 1 106 ? -6.598 -14.284 -11.321 1.00 96.19 106 PRO A O 1
ATOM 788 N N . ASP A 1 107 ? -7.978 -12.510 -11.361 1.00 96.69 107 ASP A N 1
ATOM 789 C CA . ASP A 1 107 ? -7.607 -11.971 -12.671 1.00 96.69 107 ASP A CA 1
ATOM 790 C C . ASP A 1 107 ? -6.379 -11.043 -12.625 1.00 96.69 107 ASP A C 1
ATOM 792 O O . ASP A 1 107 ? -6.004 -10.467 -13.642 1.00 96.69 107 ASP A O 1
ATOM 796 N N . LEU A 1 108 ? -5.743 -10.887 -11.456 1.00 96.44 108 LEU A N 1
ATOM 797 C CA . LEU A 1 108 ? -4.524 -10.096 -11.288 1.00 96.44 108 LEU A CA 1
ATOM 798 C C . LEU A 1 108 ? -3.286 -10.983 -11.097 1.00 96.44 108 LEU A C 1
ATOM 800 O O . LEU A 1 108 ? -3.329 -12.043 -10.473 1.00 96.44 108 LEU A O 1
ATOM 804 N N . ASN A 1 109 ? -2.154 -10.501 -11.615 1.00 92.75 109 ASN A N 1
ATOM 805 C CA . ASN A 1 109 ? -0.904 -11.262 -11.722 1.00 92.75 109 ASN A CA 1
ATOM 806 C C . ASN A 1 109 ? -0.219 -11.547 -10.377 1.00 92.75 109 ASN A C 1
ATOM 808 O O . ASN A 1 109 ? 0.504 -12.534 -10.254 1.00 92.75 109 ASN A O 1
ATOM 812 N N . HIS A 1 110 ? -0.408 -10.677 -9.381 1.00 96.31 110 HIS A N 1
ATOM 813 C CA . HIS A 1 110 ? 0.218 -10.786 -8.062 1.00 96.31 110 HIS A CA 1
ATOM 814 C C . HIS A 1 110 ? -0.836 -10.688 -6.964 1.00 96.31 110 HIS A C 1
ATOM 816 O O . HIS A 1 110 ? -1.761 -9.881 -7.050 1.00 96.31 110 HIS A O 1
ATOM 822 N N . ARG A 1 111 ? -0.675 -11.508 -5.926 1.00 97.44 111 ARG A N 1
ATOM 823 C CA . ARG A 1 111 ? -1.560 -11.576 -4.762 1.00 97.44 111 ARG A CA 1
ATOM 824 C C . ARG A 1 111 ? -0.713 -11.484 -3.504 1.00 97.44 111 ARG A C 1
ATOM 826 O O . ARG A 1 111 ? 0.368 -12.064 -3.444 1.00 97.44 111 ARG A O 1
ATOM 833 N N . PHE A 1 112 ? -1.207 -10.763 -2.510 1.00 97.56 112 PHE A N 1
ATOM 834 C CA . PHE A 1 112 ? -0.478 -10.508 -1.271 1.00 97.56 112 PHE A CA 1
ATOM 835 C C . PHE A 1 112 ? -1.412 -10.549 -0.067 1.00 97.56 112 PHE A C 1
ATOM 837 O O . PHE A 1 112 ? -2.629 -10.407 -0.197 1.00 97.56 112 PHE A O 1
ATOM 844 N N . GLN A 1 113 ? -0.839 -10.773 1.114 1.00 98.06 113 GLN A N 1
ATOM 845 C CA . GLN A 1 113 ? -1.619 -10.894 2.345 1.00 98.06 113 GLN A CA 1
ATOM 846 C C . GLN A 1 113 ? -1.926 -9.511 2.910 1.00 98.06 113 GLN A C 1
ATOM 848 O O . GLN A 1 113 ? -1.066 -8.629 2.915 1.00 98.06 113 GLN A O 1
ATOM 853 N N . VAL A 1 114 ? -3.146 -9.334 3.407 1.00 98.31 114 VAL A N 1
ATOM 854 C CA . VAL A 1 114 ? -3.601 -8.075 3.992 1.00 98.31 114 VAL A CA 1
ATOM 855 C C . VAL A 1 114 ? -4.069 -8.311 5.420 1.00 98.31 114 VAL A C 1
ATOM 857 O O . VAL A 1 114 ? -4.921 -9.161 5.672 1.00 98.31 114 VAL A O 1
ATOM 860 N N . PHE A 1 115 ? -3.542 -7.507 6.337 1.00 98.25 115 PHE A N 1
ATOM 861 C CA . PHE A 1 115 ? -3.896 -7.481 7.748 1.00 98.25 115 PHE A CA 1
ATOM 862 C C . PHE A 1 115 ? -4.452 -6.099 8.087 1.00 98.25 115 PHE A C 1
ATOM 864 O O . PHE A 1 115 ? -3.854 -5.076 7.752 1.00 98.25 115 PHE A O 1
ATOM 871 N N . ARG A 1 116 ? -5.613 -6.066 8.741 1.00 97.25 116 ARG A N 1
ATOM 872 C CA . ARG A 1 116 ? -6.356 -4.837 9.051 1.00 97.25 116 ARG A CA 1
ATOM 873 C C . ARG A 1 116 ? -6.489 -4.630 10.553 1.00 97.25 116 ARG A C 1
ATOM 875 O O . ARG A 1 116 ? -6.487 -5.606 11.300 1.00 97.25 116 ARG A O 1
ATOM 882 N N . GLY A 1 117 ? -6.701 -3.386 10.970 1.00 95.75 117 GLY A N 1
ATOM 883 C CA . GLY A 1 117 ? -6.994 -3.043 12.362 1.00 95.75 117 GLY A CA 1
ATOM 884 C C . GLY A 1 117 ? -5.750 -2.861 13.237 1.00 95.75 117 GLY A C 1
ATOM 885 O O . GLY A 1 117 ? -5.851 -2.857 14.464 1.00 95.75 117 GLY A O 1
ATOM 886 N N . VAL A 1 118 ? -4.561 -2.727 12.639 1.00 96.88 118 VAL A N 1
ATOM 887 C CA . VAL A 1 118 ? -3.307 -2.575 13.394 1.00 96.88 118 VAL A CA 1
ATOM 888 C C . VAL A 1 118 ? -3.269 -1.200 14.055 1.00 96.88 118 VAL A C 1
ATOM 890 O O . VAL A 1 118 ? -3.135 -0.191 13.373 1.00 96.88 118 VAL A O 1
ATOM 893 N N . LEU A 1 119 ? -3.383 -1.154 15.387 1.00 97.31 119 LEU A N 1
ATOM 894 C CA . LEU A 1 119 ? -3.458 0.103 16.148 1.00 97.31 119 LEU A CA 1
ATOM 895 C C . LEU A 1 119 ? -4.556 1.048 15.617 1.00 97.31 119 LEU A C 1
ATOM 897 O O . LEU A 1 119 ? -4.367 2.261 15.544 1.00 97.31 119 LEU A O 1
ATOM 901 N N . GLU A 1 120 ? -5.710 0.494 15.226 1.00 96.44 120 GLU A N 1
ATOM 902 C CA . GLU A 1 120 ? -6.769 1.234 14.526 1.00 96.44 120 GLU A CA 1
ATOM 903 C C . GLU A 1 120 ? -7.184 2.528 15.243 1.00 96.44 120 GLU A C 1
ATOM 905 O O . GLU A 1 120 ? -7.300 3.578 14.610 1.00 96.44 120 GLU A O 1
ATOM 910 N N . ALA A 1 121 ? -7.364 2.478 16.567 1.00 95.75 121 ALA A N 1
ATOM 911 C CA . ALA A 1 121 ? -7.762 3.640 17.359 1.00 95.75 121 ALA A CA 1
ATOM 912 C C . ALA A 1 121 ? -6.721 4.771 17.309 1.00 95.75 121 ALA A C 1
ATOM 914 O O . ALA A 1 121 ? -7.084 5.943 17.315 1.00 95.75 121 ALA A O 1
ATOM 915 N N . GLN A 1 122 ? -5.432 4.436 17.268 1.00 96.88 122 GLN A N 1
ATOM 916 C CA . GLN A 1 122 ? -4.333 5.384 17.127 1.00 96.88 122 GLN A CA 1
ATOM 917 C C . GLN A 1 122 ? -4.290 5.934 15.703 1.00 96.88 122 GLN A C 1
ATOM 919 O O . GLN A 1 122 ? -4.203 7.144 15.525 1.00 96.88 122 GLN A O 1
ATOM 924 N N . CYS A 1 123 ? -4.409 5.066 14.696 1.00 96.56 123 CYS A N 1
ATOM 925 C CA . CYS A 1 123 ? -4.374 5.466 13.292 1.00 96.56 123 CYS A CA 1
ATOM 926 C C . CYS A 1 123 ? -5.531 6.394 12.908 1.00 96.56 123 CYS A C 1
ATOM 928 O O . CYS A 1 123 ? -5.307 7.344 12.165 1.00 96.56 123 CYS A O 1
ATOM 930 N N . ARG A 1 124 ? -6.736 6.184 13.456 1.00 94.69 124 ARG A N 1
ATOM 931 C CA . ARG A 1 124 ? -7.884 7.088 13.257 1.00 94.69 124 ARG A CA 1
ATOM 932 C C . ARG A 1 124 ? -7.647 8.496 13.807 1.00 94.69 124 ARG A C 1
ATOM 934 O O . ARG A 1 124 ? -8.234 9.433 13.296 1.00 94.69 124 ARG A O 1
ATOM 941 N N . ARG A 1 125 ? -6.792 8.663 14.823 1.00 95.44 125 ARG A N 1
ATOM 942 C CA . ARG A 1 125 ? -6.474 9.987 15.392 1.00 95.44 125 ARG A CA 1
ATOM 943 C C . ARG A 1 125 ? -5.446 10.779 14.583 1.00 95.44 125 ARG A C 1
ATOM 945 O O . ARG A 1 125 ? -5.229 11.944 14.888 1.00 95.44 125 ARG A O 1
ATOM 952 N N . LEU A 1 126 ? -4.779 10.151 13.613 1.00 91.12 126 LEU A N 1
ATOM 953 C CA . LEU A 1 126 ? -3.763 10.806 12.781 1.00 91.12 126 LEU A CA 1
ATOM 954 C C . LEU A 1 126 ? -4.364 11.559 11.587 1.00 91.12 126 LEU A C 1
ATOM 956 O O . LEU A 1 126 ? -3.653 12.322 10.942 1.00 91.12 126 LEU A O 1
ATOM 960 N N . ASP A 1 127 ? -5.639 11.321 11.285 1.00 69.19 127 ASP A N 1
ATOM 961 C CA . ASP A 1 127 ? -6.346 11.865 10.128 1.00 69.19 127 ASP A CA 1
ATOM 962 C C . ASP A 1 127 ? -7.592 12.610 10.648 1.00 69.19 127 ASP A C 1
ATOM 964 O O . ASP A 1 127 ? -8.604 11.955 10.910 1.00 69.19 127 ASP A O 1
ATOM 968 N N . PRO A 1 128 ? -7.478 13.921 10.949 1.00 54.12 128 PRO A N 1
ATOM 969 C CA . PRO A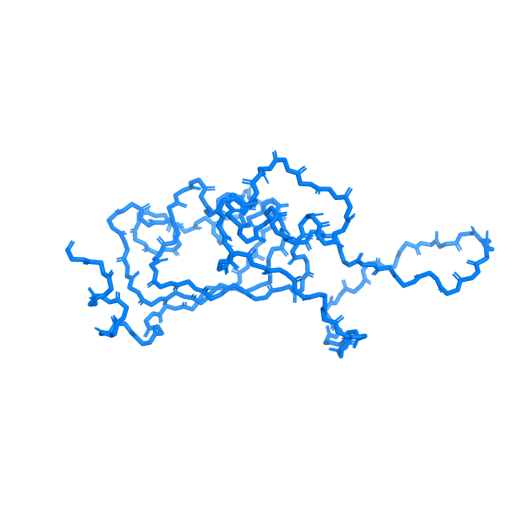 1 128 ? -8.562 14.712 11.534 1.00 54.12 128 PRO A CA 1
ATOM 970 C C . PRO A 1 128 ? -9.752 14.908 10.588 1.00 54.12 128 PRO A C 1
ATOM 972 O O . PRO A 1 128 ? -9.540 14.965 9.354 1.00 54.12 128 PRO A O 1
#

Foldseek 3Di:
DLLLQQLQVVVVHHDDPCVVPPVRHDDDDDPDPDPDDDDPDDPDDDDDDDDVDRDQRQAPHEAEEAEADAPVVLVVCLVRQHAEYEYAEYDCRHACPRPHNSQPDPPGDHHYYYHYNDVNVVSVVVPD

Radius of gyration: 16.57 Å; chains: 1; bounding box: 46×40×35 Å

Organism: Mustela putorius furo (NCBI:txid9669)